Protein AF-A0A519D3J5-F1 (afdb_monomer_lite)

Structure (mmCIF, N/CA/C/O backbone):
data_AF-A0A519D3J5-F1
#
_entry.id   AF-A0A519D3J5-F1
#
loop_
_atom_site.group_PDB
_atom_site.id
_atom_site.type_symbol
_atom_site.label_atom_id
_atom_site.label_alt_id
_atom_site.label_comp_id
_atom_site.label_asym_id
_atom_site.label_entity_id
_atom_site.label_seq_id
_atom_site.pdbx_PDB_ins_code
_atom_site.Cartn_x
_atom_site.Cartn_y
_atom_site.Cartn_z
_atom_site.occupancy
_atom_site.B_iso_or_equiv
_atom_site.auth_seq_id
_atom_site.auth_comp_id
_atom_site.auth_asym_id
_atom_site.auth_atom_id
_atom_site.pdbx_PDB_model_num
ATOM 1 N N . MET A 1 1 ? 4.167 10.766 73.489 1.00 46.19 1 MET A N 1
ATOM 2 C CA . MET A 1 1 ? 3.407 9.574 73.044 1.00 46.19 1 MET A CA 1
ATOM 3 C C . MET A 1 1 ? 2.511 9.982 71.883 1.00 46.19 1 MET A C 1
ATOM 5 O O . MET A 1 1 ? 2.083 11.127 71.840 1.00 46.19 1 MET A O 1
ATOM 9 N N . LYS A 1 2 ? 2.395 9.103 70.888 1.00 53.72 2 LYS A N 1
ATOM 10 C CA . LYS A 1 2 ? 1.980 9.372 69.503 1.00 53.72 2 LYS A CA 1
ATOM 11 C C . LYS A 1 2 ? 0.491 9.750 69.422 1.00 53.72 2 LYS A C 1
ATOM 13 O O . LYS A 1 2 ? -0.321 9.152 70.118 1.00 53.72 2 LYS A O 1
ATOM 18 N N . LYS A 1 3 ? 0.143 10.742 68.589 1.00 57.47 3 LYS A N 1
ATOM 19 C CA . LYS A 1 3 ? -1.249 11.029 68.207 1.00 57.47 3 LYS A CA 1
ATOM 20 C C . LYS A 1 3 ? -1.701 9.925 67.254 1.00 57.47 3 LYS A C 1
ATOM 22 O O . LYS A 1 3 ? -1.274 9.897 66.105 1.00 57.47 3 LYS A O 1
ATOM 27 N N . GLU A 1 4 ? -2.524 9.016 67.751 1.00 60.16 4 GLU A N 1
ATOM 28 C CA . GLU A 1 4 ? -3.211 8.012 66.942 1.00 60.16 4 GLU A CA 1
ATOM 29 C C . GLU A 1 4 ? -4.251 8.727 66.065 1.00 60.16 4 GLU A C 1
ATOM 31 O O . GLU A 1 4 ? -5.336 9.084 66.522 1.00 60.16 4 GLU A O 1
ATOM 36 N N . MET A 1 5 ? -3.900 8.991 64.807 1.00 60.00 5 MET A N 1
ATOM 37 C CA . MET A 1 5 ? -4.847 9.424 63.780 1.00 60.00 5 MET A CA 1
ATOM 38 C C . MET A 1 5 ? -5.587 8.191 63.259 1.00 60.00 5 MET A C 1
ATOM 40 O O . MET A 1 5 ? -5.248 7.658 62.207 1.00 60.00 5 MET A O 1
ATOM 44 N N . LYS A 1 6 ? -6.582 7.704 63.999 1.00 57.28 6 LYS A N 1
ATOM 45 C CA . LYS A 1 6 ? -7.522 6.717 63.459 1.00 57.28 6 LYS A CA 1
ATOM 46 C C . LYS A 1 6 ? -8.659 7.450 62.766 1.00 57.28 6 LYS A C 1
ATOM 48 O O . LYS A 1 6 ? -9.716 7.658 63.348 1.00 57.28 6 LYS A O 1
ATOM 53 N N . ASN A 1 7 ? -8.409 7.870 61.528 1.00 63.50 7 ASN A N 1
ATOM 54 C CA . ASN A 1 7 ? -9.491 8.166 60.600 1.00 63.50 7 ASN A CA 1
ATOM 55 C C . ASN A 1 7 ? -9.971 6.841 59.995 1.00 63.50 7 ASN A C 1
ATOM 57 O O . ASN A 1 7 ? -9.613 6.486 58.877 1.00 63.50 7 ASN A O 1
ATOM 61 N N . GLU A 1 8 ? -10.718 6.085 60.792 1.00 63.84 8 GLU A N 1
ATOM 62 C CA . GLU A 1 8 ? -11.540 4.978 60.311 1.00 63.84 8 GLU A CA 1
ATOM 63 C C . GLU A 1 8 ? -13.002 5.408 60.440 1.00 63.84 8 GLU A C 1
ATOM 65 O O . GLU A 1 8 ? -13.781 4.847 61.209 1.00 63.84 8 GLU A O 1
ATOM 70 N N . GLU A 1 9 ? -13.376 6.471 59.722 1.00 60.91 9 GLU A N 1
ATOM 71 C CA . GLU A 1 9 ? -14.780 6.681 59.388 1.00 60.91 9 GLU A CA 1
ATOM 72 C C . GLU A 1 9 ? -15.210 5.528 58.483 1.00 60.91 9 GLU A C 1
ATOM 74 O O . GLU A 1 9 ? -14.861 5.439 57.305 1.00 60.91 9 GLU A O 1
ATOM 79 N N . ALA A 1 10 ? -15.933 4.594 59.094 1.00 58.91 10 ALA A N 1
ATOM 80 C CA . ALA A 1 10 ? -16.567 3.482 58.426 1.00 58.91 10 ALA A CA 1
ATOM 81 C C . ALA A 1 10 ? -17.456 4.015 57.298 1.00 58.91 10 ALA A C 1
ATOM 83 O O . ALA A 1 10 ? -18.512 4.608 57.534 1.00 58.91 10 ALA A O 1
ATOM 84 N N . VAL A 1 11 ? -17.031 3.782 56.058 1.00 59.25 11 VAL A N 1
ATOM 85 C CA . VAL A 1 11 ? -17.895 3.945 54.894 1.00 59.25 11 VAL A CA 1
ATOM 86 C C . VAL A 1 11 ? -19.099 3.032 55.131 1.00 59.25 11 VAL A C 1
ATOM 88 O O . VAL A 1 11 ? -18.951 1.813 55.202 1.00 59.25 11 VAL A O 1
ATOM 91 N N . SER A 1 12 ? -20.279 3.620 55.347 1.00 75.56 12 SER A N 1
ATOM 92 C CA . SER A 1 12 ? -21.509 2.865 55.616 1.00 75.56 12 SER A CA 1
ATOM 93 C C . SER A 1 12 ? -21.691 1.771 54.552 1.00 75.56 12 SER A C 1
ATOM 95 O O . SER A 1 12 ? -21.495 2.073 53.372 1.00 75.56 12 SER A O 1
ATOM 97 N N . PRO A 1 13 ? -22.079 0.531 54.915 1.00 80.62 13 PRO A N 1
ATOM 98 C CA . PRO A 1 13 ? -22.146 -0.603 53.987 1.00 80.62 13 PRO A CA 1
ATOM 99 C C . PRO A 1 13 ? -22.908 -0.304 52.691 1.00 80.62 13 PRO A C 1
ATOM 101 O O . PRO A 1 13 ? -22.524 -0.749 51.617 1.00 80.62 13 PRO A O 1
ATOM 104 N N . VAL A 1 14 ? -23.958 0.512 52.775 1.00 85.88 14 VAL A N 1
ATOM 105 C CA . VAL A 1 14 ? -24.753 0.927 51.612 1.00 85.88 14 VAL A CA 1
ATOM 106 C C . VAL A 1 14 ? -24.025 1.994 50.789 1.00 85.88 14 VAL A C 1
ATOM 108 O O . VAL A 1 14 ? -23.964 1.905 49.565 1.00 85.88 14 VAL A O 1
ATOM 111 N N . ILE A 1 15 ? -23.411 2.976 51.448 1.00 84.38 15 ILE A N 1
ATOM 112 C CA . ILE A 1 15 ? -22.702 4.080 50.785 1.00 84.38 15 ILE A CA 1
ATOM 113 C C . ILE A 1 15 ? -21.453 3.560 50.058 1.00 84.38 15 ILE A C 1
ATOM 115 O O . ILE A 1 15 ? -21.170 3.987 48.940 1.00 84.38 15 ILE A O 1
ATOM 119 N N . ALA A 1 16 ? -20.762 2.573 50.634 1.00 85.06 16 ALA A N 1
ATOM 120 C CA . ALA A 1 16 ? -19.608 1.924 50.016 1.00 85.06 16 ALA A CA 1
ATOM 121 C C . ALA A 1 16 ? -19.971 1.260 48.680 1.00 85.06 16 ALA A C 1
ATOM 123 O O . ALA A 1 16 ? -19.261 1.412 47.685 1.00 85.06 16 ALA A O 1
ATOM 124 N N . THR A 1 17 ? -21.109 0.565 48.637 1.00 88.25 17 THR A N 1
ATOM 125 C CA . THR A 1 17 ? -21.550 -0.135 47.423 1.00 88.25 17 THR A CA 1
ATOM 126 C C . THR A 1 17 ? -21.951 0.825 46.308 1.00 88.25 17 THR A C 1
ATOM 128 O O . THR A 1 17 ? -21.591 0.598 45.156 1.00 88.25 17 THR A O 1
ATOM 131 N N . ILE A 1 18 ? -22.613 1.938 46.633 1.00 88.00 18 ILE A N 1
ATOM 132 C CA . ILE A 1 18 ? -23.001 2.947 45.637 1.00 88.00 18 ILE A CA 1
ATOM 133 C C . ILE A 1 18 ?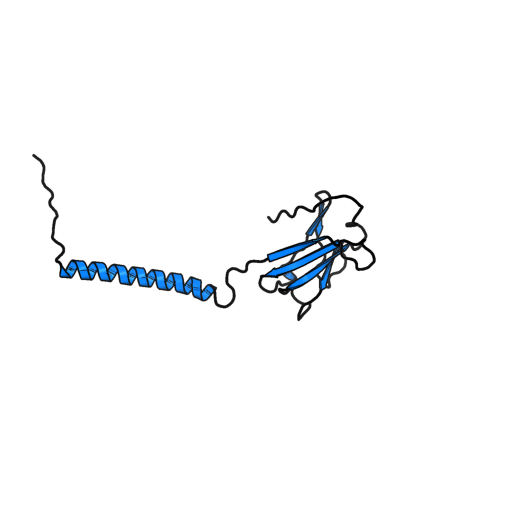 -21.758 3.580 45.000 1.00 88.00 18 ILE A C 1
ATOM 135 O O . ILE A 1 18 ? -21.706 3.724 43.780 1.00 88.00 18 ILE A O 1
ATOM 139 N N . LEU A 1 19 ? -20.733 3.899 45.796 1.00 86.50 19 LEU A N 1
ATOM 140 C CA . LEU A 1 19 ? -19.478 4.466 45.288 1.00 86.50 19 LEU A CA 1
ATOM 141 C C . LEU A 1 19 ? -18.718 3.484 44.384 1.00 86.50 19 LEU A C 1
ATOM 143 O O . LEU A 1 19 ? -18.183 3.876 43.346 1.00 86.50 19 LEU A O 1
ATOM 147 N N . MET A 1 20 ? -18.714 2.200 44.742 1.00 87.50 20 MET A N 1
ATOM 148 C CA . MET A 1 20 ? -18.066 1.148 43.956 1.00 87.50 20 MET A CA 1
ATOM 149 C C . MET A 1 20 ? -18.787 0.877 42.626 1.00 87.50 20 MET A C 1
ATOM 151 O O . MET A 1 20 ? -18.151 0.674 41.589 1.00 87.50 20 MET A O 1
ATOM 155 N N . VAL A 1 21 ? -20.120 0.904 42.623 1.00 92.38 21 VAL A N 1
ATOM 156 C CA . VAL A 1 21 ? -20.900 0.748 41.388 1.00 92.38 21 VAL A CA 1
ATOM 157 C C . VAL A 1 21 ? -20.768 1.993 40.508 1.00 92.38 21 VAL A C 1
ATOM 159 O O . VAL A 1 21 ? -20.594 1.877 39.299 1.00 92.38 21 VAL A O 1
ATOM 162 N N . ALA A 1 22 ? -20.753 3.189 41.098 1.00 93.19 22 ALA A N 1
ATOM 163 C CA . ALA A 1 22 ? -20.606 4.430 40.344 1.00 93.19 22 ALA A CA 1
ATOM 164 C C . ALA A 1 22 ? -19.296 4.471 39.540 1.00 93.19 22 ALA A C 1
ATOM 166 O O . ALA A 1 22 ? -19.319 4.777 38.348 1.00 93.19 22 ALA A O 1
ATOM 167 N N . ILE A 1 23 ? -18.161 4.110 40.149 1.00 90.94 23 ILE A N 1
ATOM 168 C CA . ILE A 1 23 ? -16.874 4.143 39.440 1.00 90.94 23 ILE A CA 1
ATOM 169 C C . ILE A 1 23 ? -16.788 3.088 38.331 1.00 90.94 23 ILE A C 1
ATOM 171 O O . ILE A 1 23 ? -16.235 3.360 37.269 1.00 90.94 23 ILE A O 1
ATOM 175 N N . THR A 1 24 ? -17.374 1.905 38.527 1.00 92.94 24 THR A N 1
ATOM 176 C CA . THR A 1 24 ? -17.345 0.835 37.515 1.00 92.94 24 THR A CA 1
ATOM 177 C C . THR A 1 24 ? -18.199 1.168 36.297 1.00 92.94 24 THR A C 1
ATOM 179 O O . THR A 1 24 ? -17.764 0.914 35.176 1.00 92.94 24 THR A O 1
ATOM 182 N N . VAL A 1 25 ? -19.355 1.812 36.482 1.00 93.19 25 VAL A N 1
ATOM 183 C CA . VAL A 1 25 ? -20.183 2.299 35.365 1.00 93.19 25 VAL A CA 1
ATOM 184 C C . VAL A 1 25 ? -19.449 3.379 34.568 1.00 93.19 25 VAL A C 1
ATOM 186 O O . VAL A 1 25 ? -19.479 3.358 33.339 1.00 93.19 25 VAL A O 1
ATOM 189 N N . VAL A 1 26 ? -18.740 4.288 35.246 1.00 94.12 26 VAL A N 1
ATOM 190 C CA . VAL A 1 26 ? -17.941 5.326 34.575 1.00 94.12 26 VAL A CA 1
ATOM 191 C C . VAL A 1 26 ? -16.790 4.706 33.782 1.00 94.12 26 VAL A C 1
ATOM 193 O O . VAL A 1 26 ? -16.627 5.027 32.607 1.00 94.12 26 VAL A O 1
ATOM 196 N N . LEU A 1 27 ? -16.024 3.787 34.380 1.00 93.38 27 LEU A N 1
ATOM 197 C CA . LEU A 1 27 ? -14.926 3.101 33.688 1.00 93.38 27 LEU A CA 1
ATOM 198 C C . LEU A 1 27 ? -15.430 2.288 32.491 1.00 93.38 27 LEU A C 1
ATOM 200 O O . LEU A 1 27 ? -14.822 2.338 31.424 1.00 93.38 27 LEU A O 1
ATOM 204 N N . ALA A 1 28 ? -16.563 1.597 32.635 1.00 92.94 28 ALA A N 1
ATOM 205 C CA . ALA A 1 28 ? -17.194 0.875 31.535 1.00 92.94 28 ALA A CA 1
ATOM 206 C C . ALA A 1 28 ? -17.650 1.822 30.413 1.00 92.94 28 ALA A C 1
ATOM 208 O O . ALA A 1 28 ? -17.459 1.507 29.243 1.00 92.94 28 ALA A O 1
ATOM 209 N N . GLY A 1 29 ? -18.191 2.997 30.750 1.00 93.31 29 GLY A N 1
ATOM 210 C CA . GLY A 1 29 ? -18.578 4.016 29.773 1.00 93.31 29 GLY A CA 1
ATOM 211 C C . GLY A 1 29 ? -17.388 4.595 29.004 1.00 93.31 29 GLY A C 1
ATOM 212 O O . GLY A 1 29 ? -17.436 4.686 27.780 1.00 93.31 29 GLY A O 1
ATOM 213 N N . VAL A 1 30 ? -16.294 4.929 29.695 1.00 92.75 30 VAL A N 1
ATOM 214 C CA . VAL A 1 30 ? -15.065 5.430 29.049 1.00 92.75 30 VAL A CA 1
ATOM 215 C C . VAL A 1 30 ? -14.448 4.358 28.147 1.00 92.75 30 VAL A C 1
ATOM 217 O O . VAL A 1 30 ? -14.093 4.652 27.006 1.00 92.75 30 VAL A O 1
ATOM 220 N N . LEU A 1 31 ? -14.383 3.106 28.617 1.00 89.44 31 LEU A N 1
ATOM 221 C CA . LEU A 1 31 ? -13.927 1.979 27.799 1.00 89.44 31 LEU A CA 1
ATOM 222 C C . LEU A 1 31 ? -14.838 1.734 26.595 1.00 89.44 31 LEU A C 1
ATOM 224 O O . LEU A 1 31 ? -14.331 1.427 25.524 1.00 89.44 31 LEU A O 1
ATOM 228 N N . TYR A 1 32 ? -16.155 1.892 26.736 1.00 90.69 32 TYR A N 1
ATOM 229 C CA . TYR A 1 32 ? -17.100 1.735 25.631 1.00 90.69 32 TYR A CA 1
ATOM 230 C C . TYR A 1 32 ? -16.898 2.794 24.547 1.00 90.69 32 TYR A C 1
ATOM 232 O O . TYR A 1 32 ? -16.891 2.451 23.369 1.00 90.69 32 TYR A O 1
ATOM 240 N N . VAL A 1 33 ? -16.707 4.064 24.920 1.00 87.88 33 VAL A N 1
ATOM 241 C CA . VAL A 1 33 ? -16.446 5.138 23.947 1.00 87.88 33 VAL A CA 1
ATOM 242 C C . VAL A 1 33 ? -15.117 4.897 23.233 1.00 87.88 33 VAL A C 1
ATOM 244 O O . VAL A 1 33 ? -15.063 4.981 22.011 1.00 87.88 33 VAL A O 1
ATOM 247 N N . TRP A 1 34 ? -14.073 4.512 23.971 1.00 87.75 34 TRP A N 1
ATOM 248 C CA . TRP A 1 34 ? -12.767 4.204 23.384 1.00 87.75 34 TRP A CA 1
ATOM 249 C C . TRP A 1 34 ? -12.805 2.967 22.470 1.00 87.75 34 TRP A C 1
ATOM 251 O O . TRP A 1 34 ? -12.263 2.984 21.368 1.00 87.75 34 TRP A O 1
ATOM 261 N N . ALA A 1 35 ? -13.507 1.911 22.883 1.00 82.62 35 ALA A N 1
ATOM 262 C CA . ALA A 1 35 ? -13.700 0.715 22.068 1.00 82.62 35 ALA A CA 1
ATOM 263 C C . ALA A 1 35 ? -14.599 0.973 20.849 1.00 82.62 35 ALA A C 1
ATOM 265 O O . ALA A 1 35 ? -14.381 0.369 19.803 1.00 82.62 35 ALA A O 1
ATOM 266 N N . SER A 1 36 ? -15.590 1.862 20.958 1.00 84.31 36 SER A N 1
ATOM 267 C CA . SER A 1 36 ? -16.469 2.234 19.842 1.00 84.31 36 SER A CA 1
ATOM 268 C C . SER A 1 36 ? -15.726 3.043 18.785 1.00 84.31 36 SER A C 1
ATOM 270 O O . SER A 1 36 ? -15.959 2.827 17.602 1.00 84.31 36 SER A O 1
ATOM 272 N N . ASP A 1 37 ? -14.812 3.925 19.189 1.00 78.00 37 ASP A N 1
ATOM 273 C CA . ASP A 1 37 ? -13.952 4.675 18.266 1.00 78.00 37 ASP A CA 1
ATOM 274 C C . ASP A 1 37 ? -13.020 3.727 17.486 1.00 78.00 37 ASP A C 1
ATOM 276 O O . ASP A 1 37 ? -12.943 3.773 16.255 1.00 78.00 37 ASP A O 1
ATOM 280 N N . LEU A 1 38 ? -12.433 2.745 18.183 1.00 74.38 38 LEU A N 1
ATOM 281 C CA . LEU A 1 38 ? -11.656 1.673 17.559 1.00 74.38 38 LEU A CA 1
ATOM 282 C C . LEU A 1 38 ? -12.517 0.816 16.617 1.00 74.38 38 LEU A C 1
ATOM 284 O O . LEU A 1 38 ? -12.127 0.565 15.482 1.00 74.38 38 LEU A O 1
ATOM 288 N N . ALA A 1 39 ? -13.689 0.359 17.057 1.00 69.19 39 ALA A N 1
ATOM 289 C CA . ALA A 1 39 ? -14.559 -0.508 16.261 1.00 69.19 39 ALA A CA 1
ATOM 290 C C . ALA A 1 39 ? -15.177 0.217 15.054 1.00 69.19 39 ALA A C 1
ATOM 292 O O . ALA A 1 39 ? -15.324 -0.379 13.988 1.00 69.19 39 ALA A O 1
ATOM 293 N N . SER A 1 40 ? -15.499 1.505 15.191 1.00 66.50 40 SER A N 1
ATOM 294 C CA . SER A 1 40 ? -15.942 2.351 14.078 1.00 66.50 40 SER A CA 1
ATOM 295 C C . SER A 1 40 ? -14.828 2.533 13.050 1.00 66.50 40 SER A C 1
ATOM 297 O O . SER A 1 40 ? -15.101 2.505 11.854 1.00 66.50 40 SER A O 1
ATOM 299 N N . SER A 1 41 ? -13.576 2.630 13.499 1.00 60.00 41 SER A N 1
ATOM 300 C CA . SER A 1 41 ? -12.402 2.647 12.619 1.00 60.00 41 SER A CA 1
ATOM 301 C C . SER A 1 41 ? -12.127 1.293 11.939 1.00 60.00 41 SER A C 1
ATOM 303 O O . SER A 1 41 ? -11.259 1.210 11.086 1.00 60.00 41 SER A O 1
ATOM 305 N N . ASN A 1 42 ? -12.846 0.218 12.293 1.00 56.97 42 ASN A N 1
ATOM 306 C CA . ASN A 1 42 ? -12.655 -1.131 11.740 1.00 56.97 42 ASN A CA 1
ATOM 307 C C . ASN A 1 42 ? -13.778 -1.588 10.782 1.00 56.97 42 ASN A C 1
ATOM 309 O O . ASN A 1 42 ? -13.714 -2.711 10.289 1.00 56.97 42 ASN A O 1
ATOM 313 N N . GLN A 1 43 ? -14.809 -0.774 10.510 1.00 58.12 43 GLN A N 1
ATOM 314 C CA . GLN A 1 43 ? -15.964 -1.184 9.680 1.00 58.12 43 GLN A CA 1
ATOM 315 C C . GLN A 1 43 ? -15.931 -0.733 8.206 1.00 58.12 43 GLN A C 1
ATOM 317 O O . GLN A 1 43 ? -16.939 -0.823 7.515 1.00 58.12 43 GLN A O 1
ATOM 322 N N . SER A 1 44 ? -14.775 -0.336 7.685 1.00 54.69 44 SER A N 1
ATOM 323 C CA . SER A 1 44 ? -14.551 -0.265 6.229 1.00 54.69 44 SER A CA 1
ATOM 324 C C . SER A 1 44 ? -13.075 -0.441 5.904 1.00 54.69 44 SER A C 1
ATOM 326 O O . SER A 1 44 ? -12.732 -1.139 4.963 1.00 54.69 44 SER A O 1
ATOM 328 N N . ASP A 1 45 ? -12.209 0.099 6.757 1.00 58.47 45 ASP A N 1
ATOM 329 C CA . ASP A 1 45 ? -10.777 0.182 6.511 1.00 58.47 45 ASP A CA 1
ATOM 330 C C . ASP A 1 45 ? -10.053 0.121 7.859 1.00 58.47 45 ASP A C 1
ATOM 332 O O . ASP A 1 45 ? -9.646 1.140 8.415 1.00 58.47 45 ASP A O 1
ATOM 336 N N . GLY A 1 46 ? -9.939 -1.084 8.434 1.00 59.88 46 GLY A N 1
ATOM 337 C CA . GLY A 1 46 ? -8.990 -1.317 9.532 1.00 59.88 46 GLY A CA 1
ATOM 338 C C . GLY A 1 46 ? -7.566 -0.928 9.098 1.00 59.88 46 GLY A C 1
ATOM 339 O O . GLY A 1 46 ? -7.362 -0.674 7.913 1.00 59.88 46 GLY A O 1
ATOM 340 N N . PRO A 1 47 ? -6.566 -0.872 10.003 1.00 59.00 47 PRO A N 1
ATOM 341 C CA . PRO A 1 47 ? -5.206 -0.463 9.641 1.00 59.00 47 PRO A CA 1
ATOM 342 C C . PRO A 1 47 ? -4.754 -1.220 8.389 1.00 59.00 47 PRO A C 1
ATOM 344 O O . PRO A 1 47 ? -4.564 -2.437 8.436 1.00 59.00 47 PRO A O 1
ATOM 347 N N . SER A 1 48 ? -4.682 -0.501 7.264 1.00 67.94 48 SER A N 1
ATOM 348 C CA . SER A 1 48 ? -4.487 -1.077 5.938 1.00 67.94 48 SER A CA 1
ATOM 349 C C . SER A 1 48 ? -3.088 -1.670 5.907 1.00 67.94 48 SER A C 1
ATOM 351 O O . SER A 1 48 ? -2.094 -0.946 5.819 1.00 67.94 48 SER A O 1
ATOM 353 N N . MET A 1 49 ? -3.004 -2.984 6.090 1.00 74.25 49 MET A N 1
ATOM 354 C CA . MET A 1 49 ? -1.734 -3.687 6.116 1.00 74.25 49 MET A CA 1
ATOM 355 C C . MET A 1 49 ? -1.357 -4.003 4.674 1.00 74.25 49 MET A C 1
ATOM 357 O O . MET A 1 49 ? -1.827 -4.981 4.100 1.00 74.25 49 MET A O 1
ATOM 361 N N . TYR A 1 50 ? -0.535 -3.140 4.083 1.00 80.31 50 TYR A N 1
ATOM 362 C CA . TYR A 1 50 ? -0.064 -3.318 2.716 1.00 80.31 50 TYR A CA 1
ATOM 363 C C . TYR A 1 50 ? 0.885 -4.521 2.652 1.00 80.31 50 TYR A C 1
ATOM 365 O O . TYR A 1 50 ? 1.993 -4.481 3.189 1.00 80.31 50 TYR A O 1
ATOM 373 N N . VAL A 1 51 ? 0.451 -5.606 2.006 1.00 83.69 51 VAL A N 1
ATOM 374 C CA . VAL A 1 51 ? 1.299 -6.778 1.738 1.00 83.69 51 VAL A CA 1
ATOM 375 C C . VAL A 1 51 ? 1.764 -6.713 0.295 1.00 83.69 51 VAL A C 1
ATOM 377 O O . VAL A 1 51 ? 0.988 -6.994 -0.616 1.00 83.69 51 VAL A O 1
ATOM 380 N N . LEU A 1 52 ? 3.036 -6.385 0.088 1.00 85.31 52 LEU A N 1
ATOM 381 C CA . LEU A 1 52 ? 3.677 -6.437 -1.221 1.00 85.31 52 LEU A CA 1
ATOM 382 C C . LEU A 1 52 ? 4.645 -7.617 -1.252 1.00 85.31 52 LEU A C 1
ATOM 384 O O . LEU A 1 52 ? 5.430 -7.818 -0.326 1.00 85.31 52 LEU A O 1
ATOM 388 N N . SER A 1 53 ? 4.568 -8.415 -2.310 1.00 84.31 53 SER A N 1
ATOM 389 C CA . SER A 1 53 ? 5.484 -9.528 -2.561 1.00 84.31 53 SER A CA 1
ATOM 390 C C . SER A 1 53 ? 6.205 -9.303 -3.876 1.00 84.31 53 SER A C 1
ATOM 392 O O . SER A 1 53 ? 5.603 -8.824 -4.831 1.00 84.31 53 SER A O 1
ATOM 394 N N . THR A 1 54 ? 7.481 -9.662 -3.930 1.00 85.56 54 THR A N 1
ATOM 395 C CA . THR A 1 54 ? 8.277 -9.597 -5.153 1.00 85.56 54 THR A CA 1
ATOM 396 C C . THR A 1 54 ? 8.733 -10.985 -5.562 1.00 85.56 54 THR A C 1
ATOM 398 O O . THR A 1 54 ? 9.054 -11.826 -4.720 1.00 85.56 54 THR A O 1
ATOM 401 N N . ALA A 1 55 ? 8.767 -11.224 -6.864 1.00 82.56 55 ALA A N 1
ATOM 402 C CA . ALA A 1 55 ? 9.365 -12.406 -7.453 1.00 82.56 55 ALA A CA 1
ATOM 403 C C . ALA A 1 55 ? 10.235 -11.985 -8.636 1.00 82.56 55 ALA A C 1
ATOM 405 O O . ALA A 1 55 ? 9.788 -11.241 -9.510 1.00 82.56 55 ALA A O 1
ATOM 406 N N . ASP A 1 56 ? 11.473 -12.468 -8.665 1.00 78.00 56 ASP A N 1
ATOM 407 C CA . ASP A 1 56 ? 12.326 -12.317 -9.839 1.00 78.00 56 ASP A CA 1
ATOM 408 C C . ASP A 1 56 ? 11.748 -13.134 -10.994 1.00 78.00 56 ASP A C 1
ATOM 410 O O . ASP A 1 56 ? 11.240 -14.246 -10.802 1.00 78.00 56 ASP A O 1
ATOM 414 N N . HIS A 1 57 ? 11.835 -12.593 -12.204 1.00 71.75 57 HIS A N 1
ATOM 415 C CA . HIS A 1 57 ? 11.448 -13.347 -13.385 1.00 71.75 57 HIS A CA 1
ATOM 416 C C . HIS A 1 57 ? 12.508 -14.424 -13.678 1.00 71.75 57 HIS A C 1
ATOM 418 O O . HIS A 1 57 ? 13.712 -14.157 -13.645 1.00 71.75 57 HIS A O 1
ATOM 424 N N . ALA A 1 58 ? 12.068 -15.664 -13.909 1.00 60.22 58 ALA A N 1
ATOM 425 C CA . ALA A 1 58 ? 12.966 -16.815 -14.045 1.00 60.22 58 ALA A CA 1
ATOM 426 C C . ALA A 1 58 ? 13.650 -16.888 -15.421 1.00 60.22 58 ALA A C 1
ATOM 428 O O . ALA A 1 58 ? 14.767 -17.400 -15.527 1.00 60.22 58 ALA A O 1
ATOM 429 N N . ASP A 1 59 ? 12.986 -16.362 -16.449 1.00 61.91 59 ASP A N 1
ATOM 430 C CA . ASP A 1 59 ? 13.439 -16.409 -17.836 1.00 61.91 59 ASP A CA 1
ATOM 431 C C . ASP A 1 59 ? 14.269 -15.172 -18.217 1.00 61.91 59 ASP A C 1
ATOM 433 O O . ASP A 1 59 ? 14.239 -14.133 -17.547 1.00 61.91 59 ASP A O 1
ATOM 437 N N . ASP A 1 60 ? 15.056 -15.297 -19.286 1.00 53.84 60 ASP A N 1
ATOM 438 C CA . ASP A 1 60 ? 15.800 -14.176 -19.859 1.00 53.84 60 ASP A CA 1
ATOM 439 C C . ASP A 1 60 ? 14.849 -13.097 -20.386 1.00 53.84 60 ASP A C 1
ATOM 441 O O . ASP A 1 60 ? 13.753 -13.385 -20.863 1.00 53.84 60 ASP A O 1
ATOM 445 N N . VAL A 1 61 ? 15.268 -11.839 -20.215 1.00 55.72 61 VAL A N 1
ATOM 446 C CA . VAL A 1 61 ? 14.499 -10.644 -20.581 1.00 55.72 61 VAL A CA 1
ATOM 447 C C . VAL A 1 61 ? 14.480 -10.530 -22.109 1.00 55.72 61 VAL A C 1
ATOM 449 O O . VAL A 1 61 ? 15.303 -9.829 -22.692 1.00 55.72 61 VAL A O 1
ATOM 452 N N . GLU A 1 62 ? 13.602 -11.282 -22.764 1.00 50.59 62 GLU A N 1
ATOM 453 C CA . GLU A 1 62 ? 13.183 -11.030 -24.148 1.00 50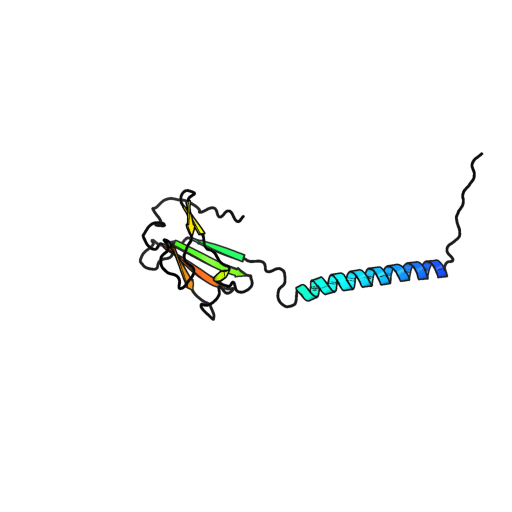.59 62 GLU A CA 1
ATOM 454 C C . GLU A 1 62 ? 12.082 -9.956 -24.156 1.00 50.59 62 GLU A C 1
ATOM 456 O O . GLU A 1 62 ? 11.530 -9.668 -23.101 1.00 50.59 62 GLU A O 1
ATOM 461 N N . ASP A 1 63 ? 11.792 -9.321 -25.297 1.00 47.56 63 ASP A N 1
ATOM 462 C CA . ASP A 1 63 ? 10.770 -8.260 -25.410 1.00 47.56 63 ASP A CA 1
ATOM 463 C C . ASP A 1 63 ? 9.506 -8.601 -24.583 1.00 47.56 63 ASP A C 1
ATOM 465 O O . ASP A 1 63 ? 8.913 -9.666 -24.747 1.00 47.56 63 ASP A O 1
ATOM 469 N N . ASP A 1 64 ? 9.146 -7.711 -23.652 1.00 48.97 64 ASP A N 1
ATOM 470 C CA . ASP A 1 64 ? 8.053 -7.841 -22.666 1.00 48.97 64 ASP A CA 1
ATOM 471 C C . ASP A 1 64 ? 8.248 -8.841 -21.500 1.00 48.97 64 ASP A C 1
ATOM 473 O O . ASP A 1 64 ? 7.396 -8.924 -20.610 1.00 48.97 64 ASP A O 1
ATOM 477 N N . ALA A 1 65 ? 9.370 -9.559 -21.414 1.00 55.97 65 ALA A N 1
ATOM 478 C CA . ALA A 1 65 ? 9.706 -10.377 -20.252 1.00 55.97 65 ALA A CA 1
ATOM 479 C C . ALA A 1 65 ? 10.190 -9.478 -19.107 1.00 55.97 65 ALA A C 1
ATOM 481 O O . ALA A 1 65 ? 11.249 -8.852 -19.152 1.00 55.97 65 ALA A O 1
ATOM 482 N N . GLY A 1 66 ? 9.368 -9.387 -18.066 1.00 67.44 66 GLY A N 1
ATOM 483 C CA . GLY A 1 66 ? 9.655 -8.578 -16.892 1.00 67.44 66 GLY A CA 1
ATOM 484 C C . GLY A 1 66 ? 11.006 -8.894 -16.261 1.00 67.44 66 GLY A C 1
ATOM 485 O O . GLY A 1 66 ? 11.459 -10.030 -16.240 1.00 67.44 66 GLY A O 1
ATOM 486 N N . LEU A 1 67 ? 11.636 -7.883 -15.679 1.00 73.75 67 LEU A N 1
ATOM 487 C CA . LEU A 1 67 ? 12.760 -8.037 -14.766 1.00 73.75 67 LEU A CA 1
ATOM 488 C C . LEU A 1 67 ? 12.299 -8.677 -13.450 1.00 73.75 67 LEU A C 1
ATOM 490 O O . LEU A 1 67 ? 12.916 -9.611 -12.941 1.00 73.75 67 LEU A O 1
ATOM 494 N N . MET A 1 68 ? 11.208 -8.153 -12.897 1.00 78.62 68 MET A N 1
ATOM 495 C CA . MET A 1 68 ? 10.645 -8.578 -11.624 1.00 78.62 68 MET A CA 1
ATOM 496 C C . MET A 1 68 ? 9.141 -8.335 -11.600 1.00 78.62 68 MET A C 1
ATOM 498 O O . MET A 1 68 ? 8.615 -7.450 -12.278 1.00 78.6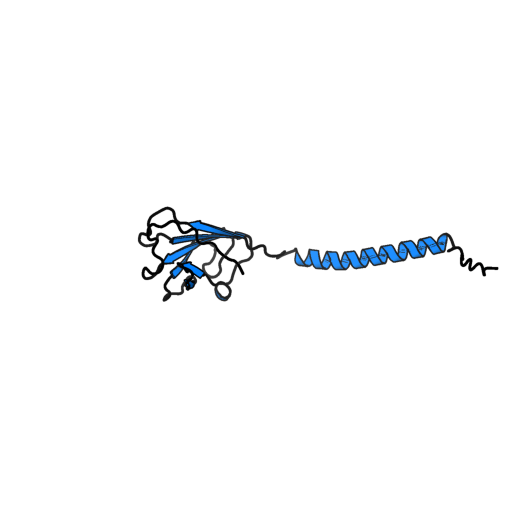2 68 MET A O 1
ATOM 502 N N . THR A 1 69 ? 8.473 -9.142 -10.794 1.00 83.06 69 THR A N 1
ATOM 503 C CA . THR A 1 69 ? 7.032 -9.148 -10.599 1.00 83.06 69 THR A CA 1
ATOM 504 C C . THR A 1 69 ? 6.733 -8.665 -9.187 1.00 83.06 69 THR A C 1
ATOM 506 O O . THR A 1 69 ? 7.237 -9.239 -8.223 1.00 83.06 69 THR A O 1
ATOM 509 N N . LEU A 1 70 ? 5.925 -7.621 -9.056 1.00 85.69 70 LEU A N 1
ATOM 510 C CA . LEU A 1 70 ? 5.405 -7.107 -7.792 1.00 85.69 70 LEU A CA 1
ATOM 511 C C . LEU A 1 70 ? 3.936 -7.515 -7.681 1.00 85.69 70 LEU A C 1
ATOM 513 O O . LEU A 1 70 ? 3.126 -7.126 -8.514 1.00 85.69 70 LEU A O 1
ATOM 517 N N . THR A 1 71 ? 3.567 -8.265 -6.653 1.00 85.00 71 THR A N 1
ATOM 518 C CA . THR A 1 71 ? 2.176 -8.656 -6.399 1.00 85.00 71 THR A CA 1
ATOM 519 C C . THR A 1 71 ? 1.663 -7.960 -5.152 1.00 85.00 71 THR A C 1
ATOM 521 O O . THR A 1 71 ? 2.314 -7.986 -4.100 1.00 85.00 71 THR A O 1
ATOM 524 N N . PHE A 1 72 ? 0.468 -7.382 -5.254 1.00 85.94 72 PHE A N 1
ATOM 525 C CA . PHE A 1 72 ? -0.188 -6.722 -4.135 1.00 85.94 72 PHE A CA 1
ATOM 526 C C . PHE A 1 72 ? -1.195 -7.665 -3.477 1.00 85.94 72 PHE A C 1
ATOM 528 O O . PHE A 1 72 ? -2.265 -7.941 -4.006 1.00 85.94 72 PHE A O 1
ATOM 535 N N . GLY A 1 73 ? -0.824 -8.241 -2.334 1.00 78.31 73 GLY A N 1
ATOM 536 C CA . GLY A 1 73 ? -1.587 -9.314 -1.691 1.00 78.31 73 GLY A CA 1
ATOM 537 C C . GLY A 1 73 ? -2.715 -8.835 -0.774 1.00 78.31 73 GLY A C 1
ATOM 538 O O . GLY A 1 73 ? -3.698 -9.549 -0.583 1.00 78.31 73 GLY A O 1
ATOM 539 N N . ASN A 1 74 ? -2.578 -7.652 -0.175 1.00 80.12 74 ASN A N 1
ATOM 540 C CA . ASN A 1 74 ? -3.556 -7.085 0.752 1.00 80.12 74 ASN A CA 1
ATOM 541 C C . ASN A 1 74 ? -3.381 -5.570 0.837 1.00 80.12 74 ASN A C 1
ATOM 543 O O . ASN A 1 74 ? -2.248 -5.097 0.875 1.00 80.12 74 ASN A O 1
ATOM 547 N N . GLY A 1 75 ? -4.495 -4.854 0.926 1.00 80.50 75 GLY A N 1
ATOM 548 C CA . GLY A 1 75 ? -4.560 -3.426 1.188 1.00 80.50 75 GLY A CA 1
ATOM 549 C C . GLY A 1 75 ? -5.764 -2.811 0.484 1.00 80.50 75 GLY A C 1
ATOM 550 O O . GLY A 1 75 ? -6.609 -3.529 -0.062 1.00 80.50 75 GLY A O 1
ATOM 551 N N . ASN A 1 76 ? -5.813 -1.485 0.519 1.00 84.88 76 ASN A N 1
ATOM 552 C CA . ASN A 1 76 ? -6.742 -0.686 -0.272 1.00 84.88 76 ASN A CA 1
ATOM 553 C C . ASN A 1 76 ? -6.104 -0.336 -1.611 1.00 84.88 76 ASN A C 1
ATOM 555 O O . ASN A 1 76 ? -4.878 -0.377 -1.728 1.00 84.88 76 ASN A O 1
ATOM 559 N N . ASP A 1 77 ? -6.929 0.038 -2.583 1.00 87.19 77 ASP A N 1
ATOM 560 C CA . ASP A 1 77 ? -6.450 0.420 -3.906 1.00 87.19 77 ASP A CA 1
ATOM 561 C C . ASP A 1 77 ? -5.536 1.649 -3.799 1.00 87.19 77 ASP A C 1
ATOM 563 O O . ASP A 1 77 ? -5.853 2.637 -3.125 1.00 87.19 77 ASP A O 1
ATOM 567 N N . LEU A 1 78 ? -4.365 1.560 -4.427 1.00 86.38 78 LEU A N 1
ATOM 568 C CA . LEU A 1 78 ? -3.347 2.601 -4.396 1.00 86.38 78 LEU A CA 1
ATOM 569 C C . LEU A 1 78 ? -3.469 3.478 -5.641 1.00 86.38 78 LEU A C 1
ATOM 571 O O . LEU A 1 78 ? -3.376 2.999 -6.770 1.00 86.38 78 LEU A O 1
ATOM 575 N N . ASP A 1 79 ? -3.633 4.780 -5.429 1.00 88.44 79 ASP A N 1
ATOM 576 C CA . ASP A 1 79 ? -3.584 5.764 -6.508 1.00 88.44 79 ASP A CA 1
ATOM 577 C C . ASP A 1 79 ? -2.148 5.869 -7.044 1.00 88.44 79 ASP A C 1
ATOM 579 O O . ASP A 1 79 ? -1.200 6.075 -6.276 1.00 88.44 79 ASP A O 1
ATOM 583 N N . TRP A 1 80 ? -1.979 5.768 -8.365 1.00 87.50 80 TRP A N 1
ATOM 584 C CA . TRP A 1 80 ? -0.682 5.909 -9.027 1.00 87.50 80 TRP A CA 1
ATOM 585 C C . TRP A 1 80 ? -0.006 7.262 -8.756 1.00 87.50 80 TRP A C 1
ATOM 587 O O . TRP A 1 80 ? 1.212 7.356 -8.862 1.00 87.50 80 TRP A O 1
ATOM 597 N N . ALA A 1 81 ? -0.733 8.303 -8.341 1.00 87.12 81 ALA A N 1
ATOM 598 C CA . ALA A 1 81 ? -0.141 9.569 -7.903 1.00 87.12 81 ALA A CA 1
ATOM 599 C C . ALA A 1 81 ? 0.626 9.469 -6.566 1.00 87.12 81 ALA A C 1
ATOM 601 O O . ALA A 1 81 ? 1.450 10.335 -6.265 1.00 87.12 81 ALA A O 1
ATOM 602 N N . LEU A 1 82 ? 0.345 8.443 -5.756 1.00 84.12 82 LEU A N 1
ATOM 603 C CA . LEU A 1 82 ? 0.948 8.216 -4.436 1.00 84.12 82 LEU A CA 1
ATOM 604 C C . LEU A 1 82 ? 2.000 7.100 -4.443 1.00 84.12 82 LEU A C 1
ATOM 606 O O . LEU A 1 82 ? 2.691 6.903 -3.443 1.00 84.12 82 LEU A O 1
ATOM 610 N N . VAL A 1 83 ? 2.122 6.370 -5.552 1.00 86.88 83 VAL A N 1
ATOM 611 C CA . VAL A 1 83 ? 3.054 5.253 -5.704 1.00 86.88 83 VAL A CA 1
ATOM 612 C C . VAL A 1 83 ? 4.300 5.722 -6.446 1.00 86.88 83 VAL A C 1
ATOM 614 O O . VAL A 1 83 ? 4.218 6.297 -7.529 1.00 86.88 83 VAL A O 1
ATOM 617 N N . GLN A 1 84 ? 5.466 5.427 -5.874 1.00 87.69 84 GLN A N 1
ATOM 618 C CA . GLN A 1 84 ? 6.754 5.548 -6.546 1.00 87.69 84 GLN A CA 1
ATOM 619 C C . GLN A 1 84 ? 7.467 4.201 -6.488 1.00 87.69 84 GLN A C 1
ATOM 621 O O . GLN A 1 84 ? 7.665 3.643 -5.409 1.00 87.69 84 GLN A O 1
ATOM 626 N N . ILE A 1 85 ? 7.857 3.688 -7.653 1.00 86.75 85 ILE A N 1
ATOM 627 C CA . ILE A 1 85 ? 8.580 2.424 -7.769 1.00 86.75 85 ILE A CA 1
ATOM 628 C C . ILE A 1 85 ? 10.055 2.727 -8.022 1.00 86.75 85 ILE A C 1
ATOM 630 O O . ILE A 1 85 ? 10.401 3.462 -8.947 1.00 86.75 85 ILE A O 1
ATOM 634 N N . GLU A 1 86 ? 10.931 2.144 -7.210 1.00 85.62 86 GLU A N 1
ATOM 635 C CA . GLU A 1 86 ? 12.374 2.330 -7.309 1.00 85.62 86 GLU A CA 1
ATOM 636 C C . GLU A 1 86 ? 13.099 0.985 -7.262 1.00 85.62 86 GLU A C 1
ATOM 638 O O . GLU A 1 86 ? 12.817 0.134 -6.417 1.00 85.62 86 GLU A O 1
ATOM 643 N N . ILE A 1 87 ? 14.052 0.803 -8.175 1.00 81.19 87 ILE A N 1
ATOM 644 C CA . ILE A 1 87 ? 14.947 -0.352 -8.211 1.00 81.19 87 ILE A CA 1
ATOM 645 C C . ILE A 1 87 ? 16.356 0.142 -7.912 1.00 81.19 87 ILE A C 1
ATOM 647 O O . ILE A 1 87 ? 16.840 1.086 -8.536 1.00 81.19 87 ILE A O 1
ATOM 651 N N . ILE A 1 88 ? 17.046 -0.522 -6.988 1.00 79.31 88 ILE A N 1
ATOM 652 C CA . ILE A 1 88 ? 18.424 -0.179 -6.637 1.00 79.31 88 ILE A CA 1
ATOM 653 C C . ILE A 1 88 ? 19.371 -1.124 -7.372 1.00 79.31 88 ILE A C 1
ATOM 655 O O . ILE A 1 88 ? 19.346 -2.338 -7.160 1.00 79.31 88 ILE A O 1
ATOM 659 N N . LYS A 1 89 ? 20.255 -0.559 -8.196 1.00 75.06 89 LYS A N 1
ATOM 660 C CA . LYS A 1 89 ? 21.350 -1.286 -8.851 1.00 75.06 89 LYS A CA 1
ATOM 661 C C . LYS A 1 89 ? 22.669 -0.612 -8.504 1.00 75.06 89 LYS A C 1
ATOM 663 O O . LYS A 1 89 ? 22.812 0.590 -8.687 1.00 75.06 89 LYS A O 1
ATOM 668 N N . ASP A 1 90 ? 23.628 -1.375 -7.982 1.00 78.94 90 ASP A N 1
ATOM 669 C CA . ASP A 1 90 ? 24.956 -0.868 -7.603 1.00 78.94 90 ASP A CA 1
ATOM 670 C C . ASP A 1 90 ? 24.912 0.365 -6.676 1.00 78.94 90 ASP A C 1
ATOM 672 O O . ASP A 1 90 ? 25.748 1.262 -6.756 1.00 78.94 90 ASP A O 1
ATOM 676 N N . SER A 1 91 ? 23.937 0.406 -5.760 1.00 79.31 91 SER A N 1
ATOM 677 C CA . SER A 1 91 ? 23.673 1.540 -4.850 1.00 79.31 91 SER A CA 1
ATOM 678 C C . SER A 1 91 ? 23.196 2.830 -5.531 1.00 79.31 91 SER A C 1
ATOM 680 O O . SER A 1 91 ? 23.140 3.874 -4.882 1.00 79.31 91 SER A O 1
ATOM 682 N N . VAL A 1 92 ? 22.837 2.770 -6.815 1.00 80.06 92 VAL A N 1
ATOM 683 C CA . VAL A 1 92 ? 22.197 3.870 -7.535 1.00 80.06 92 VAL A CA 1
ATOM 684 C C . VAL A 1 92 ? 20.700 3.573 -7.652 1.00 80.06 92 VAL A C 1
ATOM 686 O O . VAL A 1 92 ? 20.327 2.560 -8.253 1.00 80.06 92 VAL A O 1
ATOM 689 N N . PRO A 1 93 ? 19.840 4.428 -7.080 1.00 82.56 93 PRO A N 1
ATOM 690 C CA . PRO A 1 93 ? 18.401 4.290 -7.210 1.00 82.56 93 PRO A CA 1
ATOM 691 C C . PRO A 1 93 ? 17.949 4.655 -8.627 1.00 82.56 93 PRO A C 1
ATOM 693 O O . PRO A 1 93 ? 18.350 5.684 -9.178 1.00 82.56 93 PRO A O 1
ATOM 696 N N . VAL A 1 94 ? 17.116 3.809 -9.225 1.00 83.19 94 VAL A N 1
ATOM 697 C CA . VAL A 1 94 ? 16.482 4.045 -10.524 1.00 83.19 94 VAL A CA 1
ATOM 698 C C . VAL A 1 94 ? 14.975 4.041 -10.322 1.00 83.19 9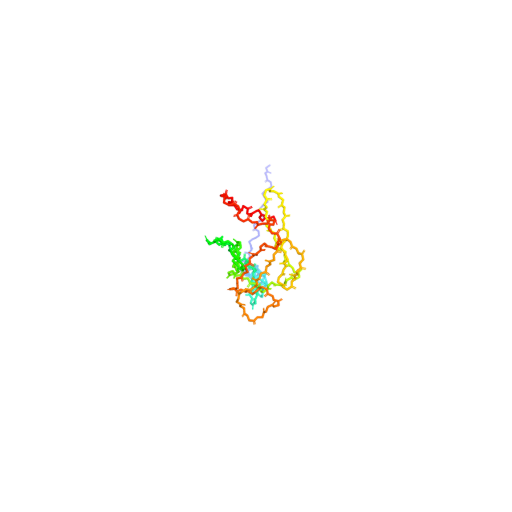4 VAL A C 1
ATOM 700 O O . VAL A 1 94 ? 14.389 3.010 -10.002 1.00 83.19 94 VAL A O 1
ATOM 703 N N . THR A 1 95 ? 14.347 5.197 -10.521 1.00 87.06 95 THR A N 1
ATOM 704 C CA . THR A 1 95 ? 12.888 5.324 -10.500 1.00 87.06 95 THR A CA 1
ATOM 705 C C . THR A 1 95 ? 12.297 4.733 -11.777 1.00 87.06 95 THR A C 1
ATOM 707 O O . THR A 1 95 ? 12.747 5.055 -12.880 1.00 87.06 95 THR A O 1
ATOM 710 N N . CYS A 1 96 ? 11.302 3.869 -11.616 1.00 86.81 96 CYS A N 1
ATOM 711 C CA . CYS A 1 96 ? 10.500 3.340 -12.708 1.00 86.81 96 CYS A CA 1
ATOM 712 C C . CYS A 1 96 ? 9.302 4.251 -12.966 1.00 86.81 96 CYS A C 1
ATOM 714 O O . CYS A 1 96 ? 8.697 4.775 -12.029 1.00 86.81 96 CYS A O 1
ATOM 716 N N . ASP A 1 97 ? 8.958 4.410 -14.237 1.00 89.62 97 ASP A N 1
ATOM 717 C CA . ASP A 1 97 ? 7.720 5.053 -14.647 1.00 89.62 97 ASP A CA 1
ATOM 718 C C . ASP A 1 97 ? 6.530 4.207 -14.180 1.00 89.62 97 ASP A C 1
ATOM 720 O O . ASP A 1 97 ? 6.521 2.984 -14.354 1.00 89.62 97 ASP A O 1
ATOM 724 N N . ASN A 1 98 ? 5.524 4.863 -13.601 1.00 89.06 98 ASN A N 1
ATOM 725 C CA . ASN A 1 98 ? 4.233 4.236 -13.322 1.00 89.06 98 ASN A CA 1
ATOM 726 C C . ASN A 1 98 ? 3.548 3.828 -14.642 1.00 89.06 98 ASN A C 1
ATOM 728 O O . ASN A 1 98 ? 3.925 4.341 -15.702 1.00 89.06 98 ASN A O 1
ATOM 732 N N . PRO A 1 99 ? 2.540 2.936 -14.609 1.00 86.06 99 PRO A N 1
ATOM 733 C CA . PRO A 1 99 ? 1.794 2.571 -15.807 1.00 86.06 99 PRO A CA 1
ATOM 734 C C . PRO A 1 99 ? 1.283 3.796 -16.569 1.00 86.06 99 PRO A C 1
ATOM 736 O O . PRO A 1 99 ? 0.987 4.835 -15.979 1.00 86.06 99 PRO A O 1
ATOM 739 N N . ASP A 1 100 ? 1.245 3.675 -17.895 1.00 83.94 100 ASP A N 1
ATOM 740 C CA . ASP A 1 100 ? 0.896 4.730 -18.859 1.00 83.94 100 ASP A CA 1
ATOM 741 C C . ASP A 1 100 ? 1.857 5.928 -18.939 1.00 83.94 100 ASP A C 1
ATOM 743 O O . ASP A 1 100 ? 1.687 6.802 -19.798 1.00 83.94 100 ASP A O 1
ATOM 747 N N . LEU A 1 101 ? 2.906 5.965 -18.114 1.00 84.88 101 LEU A N 1
ATOM 748 C CA . LEU A 1 101 ? 4.007 6.906 -18.269 1.00 84.88 101 LEU A CA 1
ATOM 749 C C . LEU A 1 101 ? 5.129 6.283 -19.104 1.00 84.88 101 LEU A C 1
ATOM 751 O O . LEU A 1 101 ? 5.388 5.082 -19.073 1.00 84.88 101 LEU A O 1
ATOM 755 N N . THR A 1 102 ? 5.796 7.129 -19.884 1.00 81.19 102 THR A N 1
ATOM 756 C CA . THR A 1 102 ? 6.915 6.722 -20.736 1.00 81.19 102 THR A CA 1
ATOM 757 C C . THR A 1 102 ? 8.013 7.771 -20.691 1.00 81.19 102 THR A C 1
ATOM 759 O O . THR A 1 102 ? 7.719 8.966 -20.789 1.00 81.19 102 THR A O 1
ATOM 762 N N . GLY A 1 103 ? 9.272 7.337 -20.664 1.00 75.31 103 GLY A N 1
ATOM 763 C CA . GLY A 1 103 ? 10.442 8.209 -20.826 1.00 75.31 103 GLY A CA 1
ATOM 764 C C . GLY A 1 103 ? 11.569 7.961 -19.823 1.00 75.31 103 GLY A C 1
ATOM 765 O O . GLY A 1 103 ? 12.664 8.492 -20.004 1.00 75.31 103 GLY A O 1
ATOM 766 N N . GLY A 1 104 ? 11.318 7.157 -18.796 1.00 76.69 104 GLY A N 1
ATOM 767 C CA . GLY A 1 104 ? 12.275 6.680 -17.813 1.00 76.69 104 GLY A CA 1
ATOM 768 C C . GLY A 1 104 ? 13.055 5.439 -18.260 1.00 76.69 104 GLY A C 1
ATOM 769 O O . GLY A 1 104 ? 12.804 4.831 -19.303 1.00 76.69 104 GLY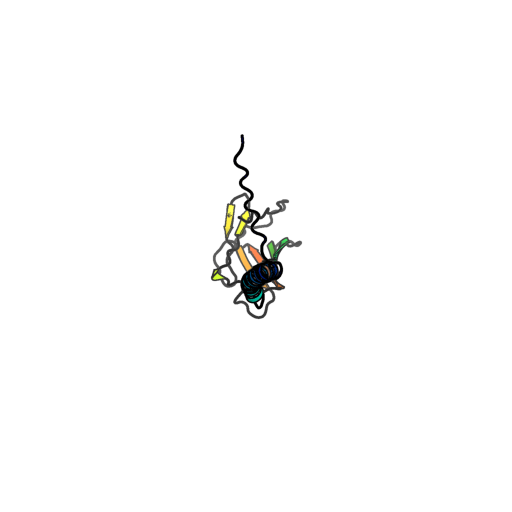 A O 1
ATOM 770 N N . ASN A 1 105 ? 14.029 5.054 -17.432 1.00 80.19 105 ASN A N 1
ATOM 771 C CA . ASN A 1 105 ? 14.945 3.924 -17.672 1.00 80.19 105 ASN A CA 1
ATOM 772 C C . ASN A 1 105 ? 14.353 2.550 -17.280 1.00 80.19 105 ASN A C 1
ATOM 774 O O . ASN A 1 105 ? 14.987 1.498 -17.442 1.00 80.19 105 ASN A O 1
ATOM 778 N N . CYS A 1 106 ? 13.168 2.580 -16.681 1.00 84.12 106 CYS A N 1
ATOM 779 C CA . CYS A 1 106 ? 12.388 1.443 -16.233 1.00 84.12 106 CYS A CA 1
ATOM 780 C C . CYS A 1 106 ? 10.907 1.816 -16.356 1.00 84.12 106 CYS A C 1
ATOM 782 O O . CYS A 1 106 ? 10.558 2.960 -16.070 1.00 84.12 106 CYS A O 1
ATOM 784 N N . GLY A 1 107 ? 10.060 0.870 -16.754 1.00 86.12 107 GLY A N 1
ATOM 785 C CA . GLY A 1 107 ? 8.615 1.057 -16.860 1.00 86.12 107 GLY A CA 1
ATOM 786 C C . GLY A 1 107 ? 7.853 -0.055 -16.150 1.00 86.12 107 GLY A C 1
ATOM 787 O O . GLY A 1 107 ? 8.236 -1.228 -16.230 1.00 86.12 107 GLY A O 1
ATOM 788 N N . ALA A 1 108 ? 6.782 0.319 -15.458 1.00 87.06 108 ALA A N 1
ATOM 789 C CA . ALA A 1 108 ? 5.842 -0.594 -14.829 1.00 87.06 108 ALA A CA 1
ATOM 790 C C . ALA A 1 108 ? 4.650 -0.871 -15.754 1.00 87.06 108 ALA A C 1
ATOM 792 O O . ALA A 1 108 ? 4.034 0.053 -16.279 1.00 87.06 108 ALA A O 1
ATOM 793 N N . SER A 1 109 ? 4.293 -2.142 -15.923 1.00 86.38 109 SER A N 1
ATOM 794 C CA . SER A 1 109 ? 3.086 -2.562 -16.634 1.00 86.38 109 SER A CA 1
ATOM 795 C C . SER A 1 109 ? 2.162 -3.344 -15.705 1.00 86.38 109 SER A C 1
ATOM 797 O O . SER A 1 109 ? 2.544 -4.335 -15.075 1.00 86.38 109 SER A O 1
ATOM 799 N N . GLN A 1 110 ? 0.923 -2.878 -15.599 1.00 87.38 110 GLN A N 1
ATOM 800 C CA . GLN A 1 110 ? -0.097 -3.492 -14.759 1.00 87.38 110 GLN A CA 1
ATOM 801 C C . GLN A 1 110 ? -0.718 -4.701 -15.457 1.00 87.38 110 GLN A C 1
ATOM 803 O O . GLN A 1 110 ? -1.038 -4.656 -16.644 1.00 87.38 110 GLN A O 1
ATOM 808 N N . HIS A 1 111 ? -0.873 -5.791 -14.711 1.00 83.31 111 HIS A N 1
ATOM 809 C CA . HIS A 1 111 ? -1.457 -7.040 -15.173 1.00 83.31 111 HIS A CA 1
ATOM 810 C C . HIS A 1 111 ? -2.519 -7.529 -14.181 1.00 83.31 111 HIS A C 1
ATOM 812 O O . HIS A 1 111 ? -2.239 -7.776 -13.003 1.00 83.31 111 HIS A O 1
ATOM 818 N N . GLY A 1 112 ? -3.735 -7.732 -14.689 1.00 79.31 112 GLY A N 1
ATOM 819 C CA . GLY A 1 112 ? -4.916 -8.053 -13.883 1.00 79.31 112 GLY A CA 1
ATOM 820 C C . GLY A 1 112 ? -5.790 -6.822 -13.642 1.00 79.31 112 GLY A C 1
ATOM 821 O O . GLY A 1 112 ? -5.622 -5.825 -14.337 1.00 79.31 112 GLY A O 1
ATOM 822 N N . GLY A 1 113 ? -6.723 -6.928 -12.692 1.00 75.50 113 GLY A N 1
ATOM 823 C CA . GLY A 1 113 ? -7.538 -5.789 -12.259 1.00 75.50 113 GLY A CA 1
ATOM 824 C C . GLY A 1 113 ? -8.911 -5.649 -12.885 1.00 75.50 113 GLY A C 1
ATOM 825 O O . GLY A 1 113 ? -9.234 -6.311 -13.880 1.00 75.50 113 GLY A O 1
ATOM 826 N N . ALA A 1 114 ? -9.715 -4.776 -12.281 1.00 70.94 114 ALA A N 1
ATOM 827 C CA . ALA A 1 114 ? -10.940 -4.250 -12.869 1.00 70.94 114 ALA A CA 1
ATOM 828 C C . ALA A 1 114 ? -10.650 -3.029 -13.756 1.00 70.94 114 ALA A C 1
ATOM 830 O O . ALA A 1 114 ? -11.153 -2.988 -14.881 1.00 70.94 114 ALA A O 1
ATOM 831 N N . ASP A 1 115 ? -9.809 -2.098 -13.288 1.00 72.19 115 ASP A N 1
ATOM 832 C CA . ASP A 1 115 ? -9.506 -0.837 -13.970 1.00 72.19 115 ASP A CA 1
ATOM 833 C C . ASP A 1 115 ? -8.009 -0.467 -13.857 1.00 72.19 115 ASP A C 1
ATOM 835 O O . ASP A 1 115 ? -7.422 -0.484 -12.781 1.00 72.19 115 ASP A O 1
ATOM 839 N N . GLY A 1 116 ? -7.373 -0.054 -14.962 1.00 77.50 116 GLY A N 1
ATOM 840 C CA . GLY A 1 116 ? -5.941 0.320 -15.003 1.00 77.50 116 GLY A CA 1
ATOM 841 C C . GLY A 1 116 ? -5.590 1.666 -14.347 1.00 77.50 116 GLY A C 1
ATOM 842 O O . GLY A 1 116 ? -4.558 2.259 -14.638 1.00 77.50 116 GLY A O 1
ATOM 843 N N . THR A 1 117 ? -6.483 2.214 -13.521 1.00 83.62 117 THR A N 1
ATOM 844 C CA . THR A 1 117 ? -6.371 3.569 -12.951 1.00 83.62 117 THR A CA 1
ATOM 845 C C . THR A 1 117 ? -5.789 3.602 -11.543 1.00 83.62 117 THR A C 1
ATOM 847 O O . THR A 1 117 ? -5.422 4.669 -11.052 1.00 83.62 117 THR A O 1
ATOM 850 N N . SER A 1 118 ? -5.706 2.451 -10.888 1.00 88.88 118 SER A N 1
ATOM 851 C CA . SER A 1 118 ? -5.173 2.281 -9.538 1.00 88.88 118 SER A CA 1
ATOM 852 C C . SER A 1 118 ? -4.542 0.907 -9.422 1.00 88.88 118 SER A C 1
ATOM 854 O O . SER A 1 118 ? -4.924 0.005 -10.158 1.00 88.88 118 SER A O 1
ATOM 856 N N . TRP A 1 119 ? -3.602 0.741 -8.496 1.00 88.31 119 TRP A N 1
ATOM 857 C CA . TRP A 1 119 ? -3.066 -0.574 -8.173 1.00 88.31 119 TRP A CA 1
ATOM 858 C C . TRP A 1 119 ? -3.972 -1.258 -7.144 1.00 88.31 119 TRP A C 1
ATOM 860 O O . TRP A 1 119 ? -3.992 -0.893 -5.964 1.00 88.31 119 TRP A O 1
ATOM 870 N N . GLU A 1 120 ? -4.745 -2.233 -7.611 1.00 87.81 120 GLU A N 1
ATOM 871 C CA . GLU A 1 120 ? -5.758 -2.949 -6.837 1.00 87.81 120 GLU A CA 1
ATOM 872 C C . GLU A 1 120 ? -5.196 -4.219 -6.184 1.00 87.81 120 GLU A C 1
ATOM 874 O O . GLU A 1 120 ? -4.212 -4.834 -6.618 1.00 87.81 120 GLU A O 1
ATOM 879 N N . LYS A 1 121 ? -5.855 -4.668 -5.113 1.00 86.38 121 LYS A N 1
ATOM 880 C CA . LYS A 1 121 ? -5.484 -5.924 -4.448 1.00 86.38 121 LYS A CA 1
ATOM 881 C C . LYS A 1 121 ? -5.641 -7.129 -5.388 1.00 86.38 121 LYS A C 1
ATOM 883 O O . LYS A 1 121 ? -6.657 -7.309 -6.054 1.00 86.38 121 LYS A O 1
ATOM 888 N N . GLY A 1 122 ? -4.666 -8.028 -5.351 1.00 79.06 122 GLY A N 1
ATOM 889 C CA . GLY A 1 122 ? -4.604 -9.220 -6.196 1.00 79.06 122 GLY A CA 1
ATOM 890 C C . GLY A 1 122 ? -3.993 -8.970 -7.573 1.00 79.06 122 GLY A C 1
ATOM 891 O O . GLY A 1 122 ? -3.782 -9.929 -8.316 1.00 79.06 122 GLY A O 1
ATOM 892 N N . GLU A 1 123 ? -3.671 -7.723 -7.907 1.00 85.12 123 GLU A N 1
ATOM 893 C CA . GLU A 1 123 ? -2.991 -7.393 -9.148 1.00 85.12 123 GLU A CA 1
ATOM 894 C C . GLU A 1 123 ? -1.486 -7.584 -9.068 1.00 85.12 123 GLU A C 1
ATOM 896 O O . GLU A 1 123 ? -0.859 -7.627 -7.998 1.00 85.12 123 GLU A O 1
ATOM 901 N N . THR A 1 124 ? -0.907 -7.674 -10.257 1.00 84.00 124 THR A N 1
ATOM 902 C CA . THR A 1 124 ? 0.512 -7.883 -10.449 1.00 84.00 124 THR A CA 1
ATOM 903 C 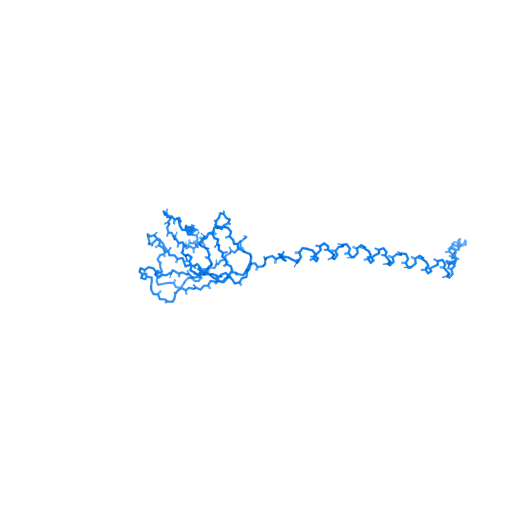C . THR A 1 124 ? 1.080 -6.803 -11.358 1.00 84.00 124 THR A C 1
ATOM 905 O O . THR A 1 124 ? 0.561 -6.552 -12.439 1.00 84.00 124 THR A O 1
ATOM 908 N N . ILE A 1 125 ? 2.169 -6.177 -10.930 1.00 87.31 125 ILE A N 1
ATOM 909 C CA . ILE A 1 125 ? 2.928 -5.211 -11.713 1.00 87.31 125 ILE A CA 1
ATOM 910 C C . ILE A 1 125 ? 4.194 -5.889 -12.202 1.00 87.31 125 ILE A C 1
ATOM 912 O O . ILE A 1 125 ? 4.937 -6.491 -11.424 1.00 87.31 125 ILE A O 1
ATOM 916 N N . ILE A 1 126 ? 4.445 -5.775 -13.495 1.00 84.44 126 ILE A N 1
ATOM 917 C CA . ILE A 1 126 ? 5.656 -6.276 -14.122 1.00 84.44 126 ILE A CA 1
ATOM 918 C C . ILE A 1 126 ? 6.557 -5.079 -14.400 1.00 84.44 126 ILE A C 1
ATOM 920 O O . ILE A 1 126 ? 6.150 -4.112 -15.039 1.00 84.44 126 ILE A O 1
ATOM 924 N N . LEU A 1 127 ? 7.786 -5.127 -13.895 1.00 84.38 127 LEU A N 1
ATOM 925 C CA . LEU A 1 127 ? 8.783 -4.095 -14.163 1.00 84.38 127 LEU A CA 1
ATOM 926 C C . LEU A 1 127 ? 9.634 -4.507 -15.348 1.00 84.38 127 LEU A C 1
ATOM 928 O O . LEU A 1 127 ? 10.128 -5.629 -15.396 1.00 84.38 127 LEU A O 1
ATOM 932 N N . SER A 1 128 ? 9.847 -3.588 -16.276 1.00 79.81 128 SER A N 1
ATOM 933 C CA . SER A 1 128 ? 10.659 -3.784 -17.476 1.00 79.81 128 SER A CA 1
ATOM 934 C C . SER A 1 128 ? 11.726 -2.695 -17.566 1.00 79.81 128 SER A C 1
ATOM 936 O O . SER A 1 128 ? 11.536 -1.585 -17.068 1.00 79.81 128 SER A O 1
ATOM 938 N N . SER A 1 129 ? 12.877 -2.994 -18.175 1.00 77.06 129 SER A N 1
ATOM 939 C CA . SER A 1 129 ? 13.908 -1.978 -18.408 1.00 77.06 129 SER A CA 1
ATOM 940 C C . SER A 1 129 ? 13.753 -1.369 -19.794 1.00 77.06 129 SER A C 1
ATOM 942 O O . SER A 1 129 ? 13.989 -2.025 -20.805 1.00 77.06 129 SER A O 1
ATOM 944 N N . THR A 1 130 ? 13.447 -0.081 -19.842 1.00 68.38 130 THR A N 1
ATOM 945 C CA . THR A 1 130 ? 13.462 0.724 -21.061 1.00 68.38 130 THR A CA 1
ATOM 946 C C . THR A 1 130 ? 14.851 1.340 -21.234 1.00 68.38 130 THR A C 1
ATOM 948 O O . THR A 1 130 ? 15.269 2.212 -20.481 1.00 68.38 130 THR A O 1
ATOM 951 N N . GLY A 1 131 ? 15.623 0.856 -22.212 1.00 61.59 131 GLY A N 1
ATOM 952 C CA . GLY A 1 131 ? 16.945 1.418 -22.537 1.00 61.59 131 GLY A CA 1
ATOM 953 C C . GLY A 1 131 ? 18.160 0.706 -21.924 1.00 61.59 131 GLY A C 1
ATOM 954 O O . GLY A 1 131 ? 19.253 1.268 -21.918 1.00 61.59 131 GLY A O 1
ATOM 955 N N . GLY A 1 132 ? 18.009 -0.526 -21.423 1.00 60.69 132 GLY A N 1
ATOM 956 C CA . GLY A 1 132 ? 19.131 -1.422 -21.086 1.00 60.69 132 GLY A CA 1
ATOM 957 C C . GLY A 1 132 ? 19.910 -1.088 -19.805 1.00 60.69 132 GLY A C 1
ATOM 958 O O . GLY A 1 132 ? 20.852 -1.805 -19.452 1.00 60.69 132 GLY A O 1
ATOM 959 N N . VAL A 1 133 ? 19.511 -0.036 -19.084 1.00 58.62 133 VAL A N 1
ATOM 960 C CA . VAL A 1 133 ? 20.146 0.418 -17.832 1.00 58.62 133 VAL A CA 1
ATOM 961 C C . VAL A 1 133 ? 19.986 -0.627 -16.719 1.00 58.62 133 VAL A C 1
ATOM 963 O O . VAL A 1 133 ? 20.917 -0.872 -15.940 1.00 58.62 133 VAL A O 1
ATOM 966 N N . VAL A 1 134 ? 18.845 -1.321 -16.701 1.00 62.94 134 VAL A N 1
ATOM 967 C CA . VAL A 1 134 ? 18.507 -2.382 -15.744 1.00 62.94 134 VAL A CA 1
ATOM 968 C C . VAL A 1 134 ? 18.411 -3.727 -16.475 1.00 62.94 134 VAL A C 1
ATOM 970 O O . VAL A 1 134 ? 17.408 -4.426 -16.440 1.00 62.94 134 VAL A O 1
ATOM 973 N N . SER A 1 135 ? 19.469 -4.091 -17.198 1.00 56.25 135 SER A N 1
ATOM 974 C CA . SER A 1 135 ? 19.605 -5.422 -17.797 1.00 56.25 135 SER A CA 1
ATOM 975 C C . SER A 1 135 ? 20.113 -6.432 -16.763 1.00 56.25 135 SER A C 1
ATOM 977 O O . SER A 1 135 ? 21.075 -6.162 -16.030 1.00 56.25 135 SER A O 1
ATOM 979 N N . ARG A 1 136 ? 19.475 -7.611 -16.712 1.00 54.00 136 ARG A N 1
ATOM 980 C CA . ARG A 1 136 ? 19.887 -8.767 -15.903 1.00 54.00 136 ARG A CA 1
ATOM 981 C C . ARG A 1 136 ? 21.187 -9.326 -16.491 1.00 54.00 136 ARG A C 1
ATOM 983 O O . ARG A 1 136 ? 21.193 -10.277 -17.260 1.00 54.00 136 ARG A O 1
ATOM 990 N N . THR A 1 137 ? 22.313 -8.683 -16.188 1.00 43.97 137 THR A N 1
ATOM 991 C CA . THR A 1 137 ? 23.633 -9.206 -16.555 1.00 43.97 137 THR A CA 1
ATOM 992 C C . THR A 1 137 ? 23.947 -10.293 -15.545 1.00 43.97 137 THR A C 1
ATOM 994 O O . THR A 1 137 ? 24.277 -9.958 -14.418 1.00 43.97 137 THR A O 1
ATOM 997 N N . THR A 1 138 ? 23.746 -11.558 -15.914 1.00 41.22 138 THR A N 1
ATOM 998 C CA . THR A 1 138 ? 24.119 -12.801 -15.211 1.00 41.22 138 THR A CA 1
ATOM 999 C C . THR A 1 138 ? 24.998 -12.611 -13.963 1.00 41.22 138 THR A C 1
ATOM 1001 O O . THR A 1 138 ? 26.201 -12.853 -13.993 1.00 41.22 138 THR A O 1
ATOM 1004 N N . ALA A 1 139 ? 24.419 -12.151 -12.857 1.00 37.78 139 ALA A N 1
ATOM 1005 C CA . ALA A 1 139 ? 25.120 -11.964 -11.597 1.00 37.78 139 ALA A CA 1
ATOM 1006 C C . ALA A 1 139 ? 24.088 -11.807 -10.485 1.00 37.78 139 ALA A C 1
ATOM 1008 O O . ALA A 1 139 ? 23.453 -10.772 -10.321 1.00 37.78 139 ALA A O 1
ATOM 1009 N N . THR A 1 140 ? 23.932 -12.900 -9.752 1.00 41.88 140 THR A N 1
ATOM 1010 C CA . THR A 1 140 ? 23.542 -13.016 -8.350 1.00 41.88 140 THR A CA 1
ATOM 1011 C C . THR A 1 140 ? 23.595 -11.689 -7.581 1.00 41.88 140 THR A C 1
ATOM 1013 O O . THR A 1 140 ? 24.586 -11.370 -6.932 1.00 41.88 140 THR A O 1
ATOM 1016 N N . SER A 1 141 ? 22.521 -10.913 -7.623 1.00 40.75 141 SER A N 1
ATOM 1017 C CA . SER A 1 141 ? 22.342 -9.762 -6.747 1.00 40.75 141 SER A CA 1
ATOM 1018 C C . SER A 1 141 ? 20.884 -9.735 -6.343 1.00 40.75 141 SER A C 1
ATOM 1020 O O . SER A 1 141 ? 20.059 -9.093 -6.983 1.00 40.75 141 SER A O 1
ATOM 1022 N N . LEU A 1 142 ? 20.589 -10.476 -5.277 1.00 42.34 142 LEU A N 1
ATOM 1023 C CA . LEU A 1 142 ? 19.381 -10.298 -4.485 1.00 42.34 142 LEU A CA 1
ATOM 1024 C C . LEU A 1 142 ? 19.270 -8.805 -4.163 1.00 42.34 142 LEU A C 1
ATOM 1026 O O . LEU A 1 142 ? 20.077 -8.304 -3.384 1.00 42.34 142 LEU A O 1
ATOM 1030 N N . CYS A 1 143 ? 18.337 -8.103 -4.806 1.00 46.00 143 CYS A N 1
ATOM 1031 C CA . CYS A 1 143 ? 18.031 -6.705 -4.523 1.00 46.00 143 CYS A CA 1
ATOM 1032 C C . CYS A 1 143 ? 17.500 -6.627 -3.082 1.00 46.00 143 CYS A C 1
ATOM 1034 O O . CYS A 1 143 ? 16.386 -7.093 -2.828 1.00 46.00 143 CYS A O 1
ATOM 1036 N N . PRO A 1 144 ? 18.264 -6.106 -2.103 1.00 43.50 144 PRO A N 1
ATOM 1037 C CA . PRO A 1 144 ? 17.772 -5.987 -0.745 1.00 43.50 144 PRO A CA 1
ATOM 1038 C C . PRO A 1 144 ? 16.959 -4.695 -0.670 1.00 43.50 144 PRO A C 1
ATOM 1040 O O . PRO A 1 144 ? 17.520 -3.601 -0.659 1.00 43.50 144 PRO A O 1
ATOM 1043 N N . LEU A 1 145 ? 15.632 -4.814 -0.643 1.00 41.56 145 LEU A N 1
ATOM 1044 C CA . LEU A 1 145 ? 14.760 -3.669 -0.391 1.00 41.56 145 LEU A CA 1
ATOM 1045 C C . LEU A 1 145 ? 14.923 -3.223 1.069 1.00 41.56 145 LEU A C 1
ATOM 1047 O O . LEU A 1 145 ? 14.482 -3.903 1.997 1.00 41.56 145 LEU A O 1
ATOM 1051 N N . LEU A 1 146 ? 15.567 -2.071 1.263 1.00 29.27 146 LEU A N 1
ATOM 1052 C CA . LEU A 1 146 ? 15.408 -1.261 2.466 1.00 29.27 146 LEU A CA 1
ATOM 1053 C C . LEU A 1 146 ? 14.124 -0.444 2.298 1.00 29.27 146 LEU A C 1
ATOM 1055 O O . LEU A 1 146 ? 14.111 0.551 1.584 1.00 29.27 146 LEU A O 1
ATOM 1059 N N . PHE A 1 147 ? 13.054 -0.865 2.966 1.00 32.88 147 PHE A N 1
ATOM 1060 C CA . PHE A 1 147 ? 11.931 0.024 3.244 1.00 32.88 147 PHE A CA 1
ATOM 1061 C C . PHE A 1 147 ? 12.360 0.969 4.374 1.00 32.88 147 PHE A C 1
ATOM 1063 O O . PHE A 1 147 ? 12.666 0.503 5.476 1.00 32.88 147 PHE A O 1
ATOM 1070 N N . THR A 1 148 ? 12.438 2.270 4.090 1.00 35.22 148 THR A N 1
ATOM 1071 C CA . THR A 1 148 ? 12.538 3.332 5.107 1.00 35.22 148 THR A CA 1
ATOM 1072 C C . THR A 1 148 ? 11.191 3.990 5.307 1.00 35.22 148 THR A C 1
ATOM 1074 O O . THR A 1 148 ? 10.561 4.280 4.266 1.00 35.22 148 THR A O 1
#

Secondary structure (DSSP, 8-state):
------------HHHHHHHHHHHHHHHHHHHHHHHHHHHHTTSS-SS---EEEEEE-SS---TT--SEEEEEEESSPEETTT--EEEEETTEEEEEBPTT--SSSSEEEEES-S-TTEE-TT-EEEEE-SSSTT---S----------

Radius of gyration: 29.62 Å; chains: 1; bounding box: 50×28×98 Å

pLDDT: mean 74.15, std 15.77, range [29.27, 94.12]

Foldseek 3Di:
DDDPPPPCPPCPPVNVVVVVVVVVVVVVVVVVVVVVVQVVCVVPAHPFDWDKDKDAQPDFDDPPRFRIKIATATGAWAAPVRDWDWFADPNDIFTEDEPPDDDGQKYKDKDDDPDSGTHHHGIMIGMDGDPCPPHPPPDDDPRDDDDD

Sequence (148 aa):
MKKEMKNEEAVSPVIATILMVAITVVLAGVLYVWASDLASSNQSDGPSMYVLSTADHADDVEDDAGLMTLTFGNGNDLDWALVQIEIIKDSVPVTCDNPDLTGGNCGASQHGGADGTSWEKGETIILSSTGGVVSRTTATSLCPLLFT